Protein AF-A0A7W0GTJ9-F1 (afdb_monomer_lite)

Foldseek 3Di:
DDPPPPDPDDPCPVLLVCLVVVVDDPVSNVVVVVVCVPDPVSVVVNVVVVVVVVVVVVVCCVVCVVDPPPPPPDDDDPPDDDDDDDDDDDDDD

Radius of gyration: 29.88 Å; chains: 1; bounding box: 93×52×50 Å

Sequence (93 aa):
MYKIPDAPICERGNDLIAFLYGEVDERAARDFEQHILNCAECESELGAFKQIRSSVVAWRQESLGGATATSVAASPAVDRASDPGKPSTIAAI

pLDDT: mean 79.49, std 19.86, range [39.06, 98.0]

Secondary structure (DSSP, 8-state):
----------TTHHHHHHHHHT-S-HHHHHHHHHHHTT-HHHHHHHHHHHHHHHHHHHHHHHHHTTS-----PPPPP------PPPPPPPPP-

Structure (m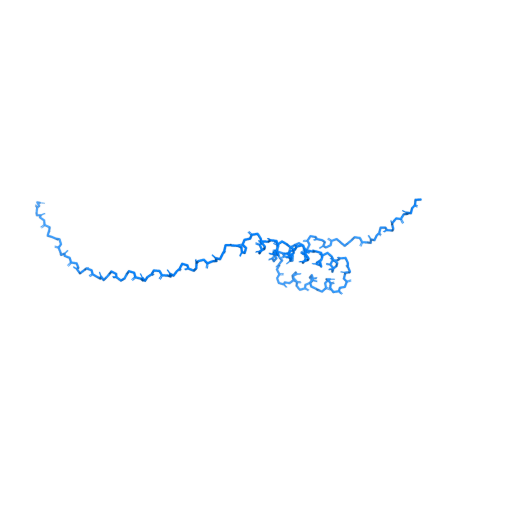mCIF, N/CA/C/O backbone):
data_AF-A0A7W0GTJ9-F1
#
_entry.id   AF-A0A7W0GTJ9-F1
#
loop_
_atom_site.group_PDB
_atom_site.id
_atom_site.type_symbol
_atom_site.label_atom_id
_atom_site.label_alt_id
_atom_site.label_comp_id
_atom_site.label_asym_id
_atom_site.label_entity_id
_atom_site.label_seq_id
_atom_site.pdbx_PDB_ins_code
_atom_site.Cartn_x
_atom_site.Cartn_y
_atom_site.Cartn_z
_atom_site.occupancy
_atom_site.B_iso_or_equiv
_atom_site.auth_seq_id
_atom_site.auth_comp_id
_atom_site.auth_asym_id
_atom_site.auth_atom_id
_atom_site.pdbx_PDB_model_num
ATOM 1 N N . MET A 1 1 ? 20.559 26.886 6.384 1.00 53.75 1 MET A N 1
ATOM 2 C CA . MET A 1 1 ? 19.561 26.274 5.482 1.00 53.75 1 MET A CA 1
ATOM 3 C C . MET A 1 1 ? 20.004 24.851 5.216 1.00 53.75 1 MET A C 1
ATOM 5 O O . MET A 1 1 ? 20.945 24.653 4.460 1.00 53.75 1 MET A O 1
ATOM 9 N N . TYR A 1 2 ? 19.424 23.881 5.916 1.00 65.56 2 TYR A N 1
ATOM 10 C CA . TYR A 1 2 ? 19.694 22.476 5.627 1.00 65.56 2 TYR A CA 1
ATOM 11 C C . TYR A 1 2 ? 18.887 22.115 4.375 1.00 65.56 2 TYR A C 1
ATOM 13 O O . TYR A 1 2 ? 17.664 22.233 4.390 1.00 65.56 2 TYR A O 1
ATOM 21 N N . LYS A 1 3 ? 19.564 21.782 3.271 1.00 60.41 3 LYS A N 1
ATOM 22 C CA . LYS A 1 3 ? 18.907 21.167 2.115 1.00 60.41 3 LYS A CA 1
ATOM 23 C C . LYS A 1 3 ? 18.537 19.754 2.542 1.00 60.41 3 LYS A C 1
ATOM 25 O O . LYS A 1 3 ? 19.430 18.950 2.793 1.00 60.41 3 LYS A O 1
ATOM 30 N N . ILE A 1 4 ? 17.242 19.491 2.679 1.00 67.12 4 ILE A N 1
ATOM 31 C CA . ILE A 1 4 ? 16.742 18.123 2.769 1.00 67.12 4 ILE A CA 1
ATOM 32 C C . ILE A 1 4 ? 17.111 17.490 1.421 1.00 67.12 4 ILE A C 1
ATOM 34 O O . ILE A 1 4 ? 16.761 18.075 0.395 1.00 67.12 4 ILE A O 1
ATOM 38 N N . PRO A 1 5 ? 17.910 16.414 1.386 1.00 61.75 5 PRO A N 1
ATOM 39 C CA . PRO A 1 5 ? 18.185 15.733 0.133 1.00 61.75 5 PRO A CA 1
ATOM 40 C C . PRO A 1 5 ? 16.850 15.270 -0.450 1.00 61.75 5 PRO A C 1
ATOM 42 O O . PRO A 1 5 ? 16.066 14.650 0.268 1.00 61.75 5 PRO A O 1
ATOM 45 N N . ASP A 1 6 ? 16.592 15.603 -1.716 1.00 65.31 6 ASP A N 1
ATOM 46 C CA . ASP A 1 6 ? 15.472 15.045 -2.468 1.00 65.31 6 ASP A CA 1
ATOM 47 C C . ASP A 1 6 ? 15.698 13.532 -2.519 1.00 65.31 6 ASP A C 1
ATOM 49 O O . ASP A 1 6 ? 16.516 13.029 -3.293 1.00 65.31 6 ASP A O 1
ATOM 53 N N . ALA A 1 7 ? 15.063 12.804 -1.599 1.00 63.25 7 ALA A N 1
ATOM 54 C CA . ALA A 1 7 ? 15.000 11.360 -1.692 1.00 63.25 7 ALA A CA 1
ATOM 55 C C . ALA A 1 7 ? 14.344 11.032 -3.042 1.00 63.25 7 ALA A C 1
ATOM 57 O O . ALA A 1 7 ? 13.417 11.744 -3.441 1.00 63.25 7 ALA A O 1
ATOM 58 N N . PRO A 1 8 ? 14.837 10.024 -3.778 1.00 67.50 8 PRO A N 1
ATOM 59 C CA . PRO A 1 8 ? 14.221 9.646 -5.039 1.00 67.50 8 PRO A CA 1
ATOM 60 C C . PRO A 1 8 ? 12.771 9.249 -4.760 1.00 67.50 8 PRO A C 1
ATOM 62 O O . PRO A 1 8 ? 12.543 8.246 -4.094 1.00 67.50 8 PRO A O 1
ATOM 65 N N . ILE A 1 9 ? 11.832 10.069 -5.235 1.00 79.75 9 ILE A N 1
ATOM 66 C CA . ILE A 1 9 ? 10.395 9.821 -5.120 1.00 79.75 9 ILE A CA 1
ATOM 67 C C . ILE A 1 9 ? 10.066 8.605 -5.986 1.00 79.75 9 ILE A C 1
ATOM 69 O O . ILE A 1 9 ? 10.471 8.528 -7.152 1.00 79.75 9 ILE A O 1
ATOM 73 N N . CYS A 1 10 ? 9.353 7.640 -5.421 1.00 91.50 10 CYS A N 1
ATOM 74 C CA . CYS A 1 10 ? 8.889 6.480 -6.153 1.00 91.50 10 CYS A CA 1
ATOM 75 C C . CYS A 1 10 ? 7.699 6.858 -7.044 1.00 91.50 10 CYS A C 1
ATOM 77 O O . CYS A 1 10 ? 6.608 7.174 -6.577 1.00 91.50 10 CYS A O 1
ATOM 79 N N . GLU A 1 11 ? 7.869 6.727 -8.357 1.00 92.81 11 GLU A N 1
ATOM 80 C CA . GLU A 1 11 ? 6.822 7.036 -9.345 1.00 92.81 11 GLU A CA 1
ATOM 81 C C . GLU A 1 11 ? 5.629 6.052 -9.314 1.00 92.81 11 GLU A C 1
ATOM 83 O O . GLU A 1 11 ? 4.639 6.243 -10.021 1.00 92.81 11 GLU A O 1
ATOM 88 N N . ARG A 1 12 ? 5.690 4.988 -8.496 1.00 94.69 12 ARG A N 1
ATOM 89 C CA . ARG A 1 12 ? 4.633 3.965 -8.382 1.00 94.69 12 ARG A CA 1
ATOM 90 C C . ARG A 1 12 ? 3.557 4.281 -7.337 1.00 94.69 12 ARG A C 1
ATOM 92 O O . ARG A 1 12 ? 2.754 3.409 -7.010 1.00 94.69 12 ARG A O 1
ATOM 99 N N . GLY A 1 13 ? 3.481 5.516 -6.839 1.00 91.75 13 GLY A N 1
ATOM 100 C CA . GLY A 1 13 ? 2.459 5.919 -5.862 1.00 91.75 13 GLY A CA 1
ATOM 101 C C . GLY A 1 13 ? 1.014 5.669 -6.328 1.00 91.75 13 GLY A C 1
ATOM 102 O O . GLY A 1 13 ? 0.178 5.227 -5.546 1.00 91.75 13 GLY A O 1
ATOM 103 N N . ASN A 1 14 ? 0.705 5.857 -7.618 1.00 93.69 14 ASN A N 1
ATOM 104 C CA . ASN A 1 14 ? -0.634 5.545 -8.147 1.00 93.69 14 ASN A CA 1
ATOM 105 C C . ASN A 1 14 ? -0.936 4.036 -8.139 1.00 93.69 14 ASN A C 1
ATOM 107 O O . ASN A 1 14 ? -2.061 3.641 -7.825 1.00 93.69 14 ASN A O 1
ATOM 111 N N . ASP A 1 15 ? 0.065 3.195 -8.419 1.00 96.00 15 ASP A N 1
ATOM 112 C CA . ASP A 1 15 ? -0.080 1.737 -8.370 1.00 96.00 15 ASP A CA 1
ATOM 113 C C . ASP A 1 15 ? -0.386 1.265 -6.941 1.00 96.00 15 ASP A C 1
ATOM 115 O O . ASP A 1 15 ? -1.179 0.342 -6.766 1.00 96.00 15 ASP A O 1
ATOM 119 N N . LEU A 1 16 ? 0.170 1.928 -5.914 1.00 96.12 16 LEU A N 1
ATOM 120 C CA . LEU A 1 16 ? -0.140 1.642 -4.507 1.00 96.12 16 LEU A CA 1
ATOM 121 C C . LEU A 1 16 ? -1.625 1.826 -4.204 1.00 96.12 16 LEU A C 1
ATOM 123 O O . LEU A 1 16 ? -2.237 0.978 -3.550 1.00 96.12 16 LEU A O 1
ATOM 127 N N . ILE A 1 17 ? -2.206 2.930 -4.672 1.00 96.00 17 ILE A N 1
ATOM 128 C CA . ILE A 1 17 ? -3.622 3.228 -4.459 1.00 96.00 17 ILE A CA 1
ATOM 129 C C . ILE A 1 17 ? -4.487 2.187 -5.170 1.00 96.00 17 ILE A C 1
ATOM 131 O O . ILE A 1 17 ? -5.349 1.579 -4.532 1.00 96.00 17 ILE A O 1
ATOM 135 N N . ALA A 1 18 ? -4.208 1.913 -6.445 1.00 97.06 18 ALA A N 1
ATOM 136 C CA . ALA A 1 18 ? -4.938 0.906 -7.208 1.00 97.06 18 ALA A CA 1
ATOM 137 C C . ALA A 1 18 ? -4.823 -0.489 -6.558 1.00 97.06 18 ALA A C 1
ATOM 139 O O . ALA A 1 18 ? -5.821 -1.198 -6.415 1.00 97.06 18 ALA A O 1
ATOM 140 N N . PHE A 1 19 ? -3.634 -0.862 -6.075 1.00 96.94 19 PHE A N 1
ATOM 141 C CA . PHE A 1 19 ? -3.405 -2.102 -5.333 1.00 96.94 19 PHE A CA 1
ATOM 142 C C . PHE A 1 19 ? -4.241 -2.173 -4.046 1.00 96.94 19 PHE A C 1
ATOM 144 O O . PHE A 1 19 ? -4.907 -3.177 -3.793 1.00 96.94 19 PHE A O 1
ATOM 151 N N . LEU A 1 20 ? -4.275 -1.098 -3.252 1.00 95.62 20 LEU A N 1
ATOM 152 C CA . LEU A 1 20 ? -5.029 -1.024 -1.992 1.00 95.62 20 LEU A CA 1
ATOM 153 C C . LEU A 1 20 ? -6.550 -1.143 -2.158 1.00 95.62 20 LEU A C 1
ATOM 155 O O . LEU A 1 20 ? -7.230 -1.591 -1.224 1.00 95.62 20 LEU A O 1
ATOM 159 N N . TYR A 1 21 ? -7.078 -0.717 -3.304 1.00 94.88 21 TYR A N 1
ATOM 160 C CA . TYR A 1 21 ? -8.502 -0.799 -3.628 1.00 94.88 21 TYR A CA 1
ATOM 161 C C . TYR A 1 21 ? -8.868 -2.018 -4.486 1.00 94.88 21 TYR A C 1
ATOM 163 O O . TYR A 1 21 ? -10.051 -2.251 -4.721 1.00 94.88 21 TYR A O 1
ATOM 171 N N . GLY A 1 22 ? -7.890 -2.842 -4.881 1.00 96.06 22 GLY A N 1
ATOM 172 C CA . GLY A 1 22 ? -8.125 -4.018 -5.724 1.00 96.06 22 GLY A CA 1
ATOM 173 C C . GLY A 1 22 ? -8.471 -3.663 -7.174 1.00 96.06 22 GLY A C 1
ATOM 174 O O . GLY A 1 22 ? -9.169 -4.421 -7.841 1.00 96.06 22 GLY A O 1
ATOM 175 N N . GLU A 1 23 ? -8.002 -2.510 -7.651 1.00 97.75 23 GLU A N 1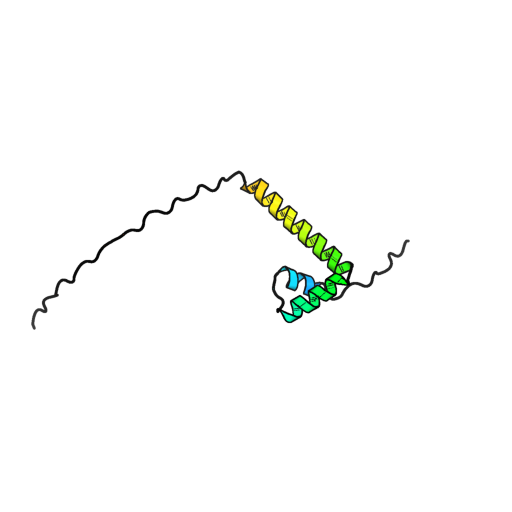
ATOM 176 C CA . GLU A 1 23 ? -8.223 -1.986 -9.008 1.00 97.75 23 GLU A CA 1
ATOM 177 C C . GLU A 1 23 ? -7.119 -2.408 -9.995 1.00 97.75 23 GLU A C 1
ATOM 179 O O . GLU A 1 23 ? -7.107 -1.989 -11.150 1.00 97.75 23 GLU A O 1
ATOM 184 N N . VAL A 1 24 ? -6.186 -3.251 -9.549 1.00 97.19 24 VAL A N 1
ATOM 185 C CA . VAL A 1 24 ? -5.134 -3.858 -10.372 1.00 97.19 24 VAL A CA 1
ATOM 186 C C . VAL A 1 24 ? -5.506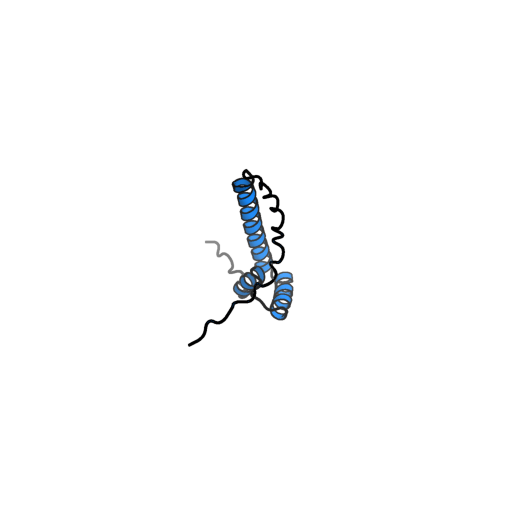 -5.288 -10.757 1.00 97.19 24 VAL A C 1
ATOM 188 O O . VAL A 1 24 ? -6.136 -6.012 -9.985 1.00 97.19 24 VAL A O 1
ATOM 191 N N . ASP A 1 25 ? -5.087 -5.723 -11.946 1.00 97.88 25 ASP A N 1
ATOM 192 C CA . ASP A 1 25 ? -5.210 -7.129 -12.333 1.00 97.88 25 ASP A CA 1
ATOM 193 C C . ASP A 1 25 ? -4.209 -8.025 -11.578 1.00 97.88 25 ASP A C 1
ATOM 195 O O . ASP A 1 25 ? -3.288 -7.563 -10.907 1.00 97.88 25 ASP A O 1
ATOM 199 N N . GLU A 1 26 ? -4.373 -9.342 -11.699 1.00 97.69 26 GLU A N 1
ATOM 200 C CA . GLU A 1 26 ? -3.568 -10.319 -10.960 1.00 97.69 26 GLU A CA 1
ATOM 201 C C . GLU A 1 26 ? -2.067 -10.279 -11.316 1.00 97.69 26 GLU A C 1
ATOM 203 O O . GLU A 1 26 ? -1.210 -10.635 -10.504 1.00 97.69 26 GLU A O 1
ATOM 208 N N . ARG A 1 27 ? -1.718 -9.873 -12.542 1.00 97.94 27 ARG A N 1
ATOM 209 C CA . ARG A 1 27 ? -0.318 -9.744 -12.960 1.00 97.94 27 ARG A CA 1
ATOM 210 C C . ARG A 1 27 ? 0.287 -8.480 -12.358 1.00 97.94 27 ARG A C 1
ATOM 212 O O . ARG A 1 27 ? 1.378 -8.558 -11.797 1.00 97.94 27 ARG A O 1
ATOM 219 N N . ALA A 1 28 ? -0.414 -7.358 -12.468 1.00 96.56 28 ALA A N 1
ATOM 220 C CA . ALA A 1 28 ? -0.008 -6.079 -11.903 1.00 96.56 28 ALA A CA 1
ATOM 221 C C . ALA A 1 28 ? 0.088 -6.145 -10.372 1.00 96.56 28 ALA A C 1
ATOM 223 O O . ALA A 1 28 ? 1.042 -5.622 -9.805 1.00 96.56 28 ALA A O 1
ATOM 224 N N . ALA A 1 29 ? -0.824 -6.864 -9.709 1.00 97.50 29 ALA A N 1
ATOM 225 C CA . ALA A 1 29 ? -0.760 -7.112 -8.271 1.00 97.50 29 ALA A CA 1
ATOM 226 C C . ALA A 1 29 ? 0.543 -7.817 -7.872 1.00 97.50 29 ALA A C 1
ATOM 228 O O . ALA A 1 29 ? 1.266 -7.321 -7.015 1.00 97.50 29 ALA A O 1
ATOM 229 N N . ARG A 1 30 ? 0.889 -8.928 -8.538 1.00 98.00 30 ARG A N 1
ATOM 230 C CA . ARG A 1 30 ? 2.135 -9.668 -8.269 1.00 98.00 30 ARG A CA 1
ATOM 231 C C . ARG A 1 30 ? 3.386 -8.834 -8.525 1.00 98.00 30 ARG A C 1
ATOM 233 O O . ARG A 1 30 ? 4.345 -8.914 -7.764 1.00 98.00 30 ARG A O 1
ATOM 240 N N . ASP A 1 31 ? 3.390 -8.051 -9.600 1.00 97.81 31 ASP A N 1
ATOM 241 C CA . ASP A 1 31 ? 4.490 -7.133 -9.897 1.00 97.81 31 ASP A CA 1
ATOM 242 C C . ASP A 1 31 ? 4.645 -6.068 -8.799 1.00 97.81 31 ASP A C 1
ATOM 244 O O . ASP A 1 31 ? 5.750 -5.822 -8.309 1.00 97.81 31 ASP A O 1
ATOM 248 N N . PHE A 1 32 ? 3.533 -5.483 -8.354 1.00 97.56 32 PHE A N 1
ATOM 249 C CA . PHE A 1 32 ? 3.545 -4.474 -7.302 1.00 97.56 32 PHE A CA 1
ATOM 250 C C . PHE A 1 32 ? 3.928 -5.056 -5.931 1.00 97.56 32 PHE A C 1
ATOM 252 O O . PHE A 1 32 ? 4.671 -4.428 -5.177 1.00 97.56 32 PHE A O 1
ATOM 259 N N . GLU A 1 33 ? 3.521 -6.290 -5.629 1.00 97.44 33 GLU A N 1
ATOM 260 C CA . GLU A 1 33 ? 3.978 -7.022 -4.442 1.00 97.44 33 GLU A CA 1
ATOM 261 C C . GLU A 1 33 ? 5.505 -7.166 -4.424 1.00 97.44 33 GLU A C 1
ATOM 263 O O . GLU A 1 33 ? 6.132 -6.899 -3.400 1.00 97.44 33 GLU A O 1
ATOM 268 N N . GLN A 1 34 ? 6.125 -7.522 -5.556 1.00 97.56 34 GLN A N 1
ATOM 269 C CA . GLN A 1 34 ? 7.590 -7.580 -5.652 1.00 97.56 34 GLN A CA 1
ATOM 270 C C . GLN A 1 34 ? 8.243 -6.205 -5.485 1.00 97.56 34 GLN A C 1
ATOM 272 O O . GLN A 1 34 ? 9.335 -6.101 -4.920 1.00 97.56 34 GLN A O 1
ATOM 277 N N . HIS A 1 35 ? 7.588 -5.144 -5.954 1.00 96.75 35 HIS A N 1
ATOM 278 C CA . HIS A 1 35 ? 8.081 -3.784 -5.787 1.00 96.75 35 HIS A CA 1
ATOM 279 C C . HIS A 1 35 ? 8.089 -3.341 -4.321 1.00 96.75 35 HIS A C 1
ATOM 281 O O . HIS A 1 35 ? 9.117 -2.848 -3.856 1.00 96.75 35 HIS A O 1
ATOM 287 N N . ILE A 1 36 ? 7.001 -3.569 -3.575 1.00 96.62 36 ILE A N 1
ATOM 288 C CA . ILE A 1 36 ? 6.911 -3.187 -2.154 1.00 96.62 36 ILE A CA 1
ATOM 289 C C . ILE A 1 36 ? 8.018 -3.853 -1.326 1.00 96.62 36 ILE A C 1
ATOM 291 O O . ILE A 1 36 ? 8.577 -3.214 -0.441 1.00 96.62 36 ILE A O 1
ATOM 295 N N . LEU A 1 37 ? 8.396 -5.098 -1.640 1.00 96.38 37 LEU A N 1
ATOM 296 C CA . LEU A 1 37 ? 9.483 -5.799 -0.939 1.00 96.38 37 LEU A CA 1
ATOM 297 C C . LEU A 1 37 ? 10.853 -5.115 -1.075 1.00 96.38 37 LEU A C 1
ATOM 299 O O . LEU A 1 37 ? 11.743 -5.372 -0.268 1.00 96.38 37 LEU A O 1
ATOM 303 N N . ASN A 1 38 ? 11.035 -4.277 -2.097 1.00 95.06 38 ASN A N 1
ATOM 304 C CA . ASN A 1 38 ? 12.315 -3.657 -2.434 1.00 95.06 38 ASN A CA 1
ATOM 305 C C . ASN A 1 38 ? 12.268 -2.118 -2.412 1.00 95.06 38 ASN A C 1
ATOM 307 O O . ASN A 1 38 ? 13.277 -1.474 -2.702 1.00 95.06 38 ASN A O 1
ATOM 311 N N . CYS A 1 39 ? 11.121 -1.517 -2.082 1.00 95.81 39 CYS A N 1
ATOM 312 C CA . CYS A 1 39 ? 10.923 -0.071 -2.072 1.00 95.81 39 CYS A CA 1
ATOM 313 C C . CYS A 1 39 ? 10.454 0.402 -0.692 1.00 95.81 39 CYS A C 1
ATOM 315 O O . CYS A 1 39 ? 9.277 0.300 -0.352 1.00 95.81 39 CYS A O 1
ATOM 317 N N . ALA A 1 40 ? 11.381 0.974 0.083 1.00 94.50 40 ALA A N 1
ATOM 318 C CA . ALA A 1 40 ? 11.110 1.471 1.433 1.00 94.50 40 ALA A CA 1
ATOM 319 C C . ALA A 1 40 ? 10.040 2.582 1.475 1.00 94.50 40 ALA A C 1
ATOM 321 O O . ALA A 1 40 ? 9.327 2.714 2.466 1.00 94.50 40 ALA A O 1
ATOM 322 N N . GLU A 1 41 ? 9.908 3.375 0.407 1.00 94.00 41 GLU A N 1
ATOM 323 C CA . GLU A 1 41 ? 8.871 4.406 0.300 1.00 94.00 41 GLU A CA 1
ATOM 324 C C . GLU A 1 41 ? 7.480 3.776 0.205 1.00 94.00 41 GLU A C 1
ATOM 326 O O . GLU A 1 41 ? 6.643 4.018 1.073 1.00 94.00 41 GLU A O 1
ATOM 331 N N . CYS A 1 42 ? 7.254 2.889 -0.768 1.00 95.88 42 CYS A N 1
ATOM 332 C CA . CYS A 1 42 ? 5.967 2.210 -0.917 1.00 95.88 42 CYS A CA 1
ATOM 333 C C . CYS A 1 42 ? 5.637 1.296 0.274 1.00 95.88 42 CYS A C 1
ATOM 335 O O . CYS A 1 42 ? 4.466 1.166 0.632 1.00 95.88 42 CYS A O 1
ATOM 337 N N . GLU A 1 43 ? 6.637 0.685 0.919 1.00 95.94 43 GLU A N 1
ATOM 338 C CA . GLU A 1 43 ? 6.439 -0.054 2.174 1.00 95.94 43 GLU A CA 1
ATOM 339 C C . GLU A 1 43 ? 5.935 0.870 3.296 1.00 95.94 43 GLU A C 1
ATOM 341 O O . GLU A 1 43 ? 4.934 0.568 3.957 1.00 95.94 43 GLU A O 1
ATOM 346 N N . SER A 1 44 ? 6.598 2.015 3.487 1.00 95.81 44 SER A N 1
ATOM 347 C CA . SER A 1 44 ? 6.233 3.018 4.491 1.00 95.81 44 SER A CA 1
ATOM 348 C C . SER A 1 44 ? 4.828 3.577 4.248 1.00 95.81 44 SER A C 1
ATOM 350 O O . SER A 1 44 ? 4.001 3.610 5.165 1.00 95.81 44 SER A O 1
ATOM 352 N N . GLU A 1 45 ? 4.512 3.948 3.005 1.00 95.62 45 GLU A N 1
ATOM 353 C CA . GLU A 1 45 ? 3.186 4.445 2.631 1.00 95.62 45 GLU A CA 1
ATOM 354 C C . GLU A 1 45 ? 2.096 3.389 2.848 1.00 95.62 45 GLU A C 1
ATOM 356 O O . GLU A 1 45 ? 1.050 3.688 3.434 1.00 95.62 45 GLU A O 1
ATOM 361 N N . LEU A 1 46 ? 2.345 2.131 2.465 1.00 96.44 46 LEU A N 1
ATOM 362 C CA . LEU A 1 46 ? 1.431 1.020 2.736 1.00 96.44 46 LEU A CA 1
ATOM 363 C C . LEU A 1 46 ? 1.160 0.871 4.242 1.00 96.44 46 LEU A C 1
ATOM 365 O O . LEU A 1 46 ? 0.013 0.651 4.651 1.00 96.44 46 LEU A O 1
ATOM 369 N N . GLY A 1 47 ? 2.197 1.002 5.070 1.00 96.50 47 GLY A N 1
ATOM 370 C CA . GLY A 1 47 ? 2.080 1.025 6.528 1.00 96.50 47 GLY A CA 1
ATOM 371 C C . GLY A 1 47 ? 1.191 2.168 7.024 1.00 96.50 47 GLY A C 1
ATOM 372 O O . GLY A 1 47 ? 0.252 1.930 7.793 1.00 96.50 47 GLY A O 1
ATOM 373 N N . ALA A 1 48 ? 1.420 3.387 6.531 1.00 96.44 48 ALA A N 1
ATOM 374 C CA . ALA A 1 48 ? 0.630 4.565 6.884 1.00 96.44 48 ALA A CA 1
ATOM 375 C C . ALA A 1 48 ? -0.856 4.402 6.511 1.00 96.44 48 ALA A C 1
ATOM 377 O O . ALA A 1 48 ? -1.737 4.654 7.341 1.00 96.44 48 ALA 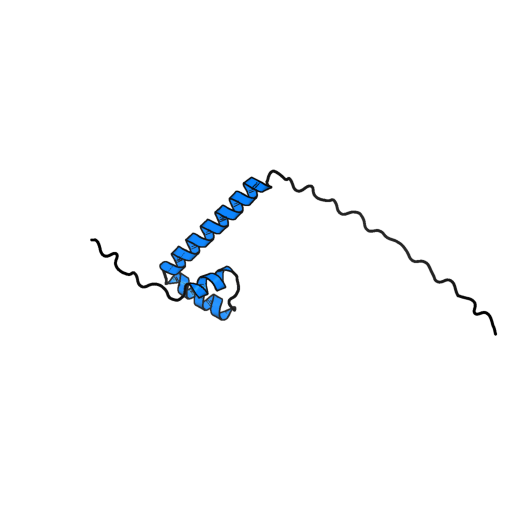A O 1
ATOM 378 N N . PHE A 1 49 ? -1.162 3.893 5.313 1.00 96.50 49 PHE A N 1
ATOM 379 C CA . PHE A 1 49 ? -2.543 3.614 4.900 1.00 96.50 49 PHE A CA 1
ATOM 380 C C . PHE A 1 49 ? -3.220 2.559 5.781 1.00 96.50 49 PHE A C 1
ATOM 382 O O . PHE A 1 49 ? -4.377 2.735 6.182 1.00 96.50 49 PHE A O 1
ATOM 389 N N . LYS A 1 50 ? -2.513 1.474 6.126 1.00 95.31 50 LYS A N 1
ATOM 390 C CA . LYS A 1 50 ? -3.029 0.442 7.044 1.00 95.31 50 LYS A CA 1
ATOM 391 C C . LYS A 1 50 ? -3.348 1.027 8.417 1.00 95.31 50 LYS A C 1
ATOM 393 O O . LYS A 1 50 ? -4.413 0.730 8.966 1.00 95.31 50 LYS A O 1
ATOM 398 N N . GLN A 1 51 ? -2.477 1.888 8.940 1.00 97.38 51 GLN A N 1
ATOM 399 C CA . GLN A 1 51 ? -2.706 2.569 10.210 1.00 97.38 51 GLN A CA 1
ATOM 400 C C . GLN A 1 51 ? -3.957 3.451 10.148 1.00 97.38 51 GLN A C 1
ATOM 402 O O . GLN A 1 51 ? -4.841 3.296 10.990 1.00 97.38 51 GLN A O 1
ATOM 407 N N . ILE A 1 52 ? -4.095 4.301 9.127 1.00 96.88 52 ILE A N 1
ATOM 408 C CA . ILE A 1 52 ? -5.283 5.154 8.952 1.00 96.88 52 ILE A CA 1
ATOM 409 C C . ILE A 1 52 ? -6.559 4.305 8.903 1.00 96.88 52 ILE A C 1
ATOM 411 O O . ILE A 1 52 ? -7.522 4.594 9.617 1.00 96.88 52 ILE A O 1
ATOM 415 N N . ARG A 1 53 ? -6.562 3.216 8.123 1.00 95.19 53 ARG A N 1
ATOM 416 C CA . ARG A 1 53 ? -7.718 2.310 8.019 1.00 95.19 53 ARG A CA 1
ATOM 417 C C . ARG A 1 53 ? -8.074 1.691 9.370 1.00 95.19 53 ARG A C 1
ATOM 419 O O . ARG A 1 53 ? -9.252 1.630 9.717 1.00 95.19 53 ARG A O 1
ATOM 426 N N . SER A 1 54 ? -7.072 1.271 10.142 1.00 96.00 54 SER A N 1
ATOM 427 C CA . SER A 1 54 ? -7.284 0.720 11.483 1.00 96.00 54 SER A CA 1
ATOM 428 C C . SER A 1 54 ? -7.887 1.749 12.444 1.00 96.00 54 SER A C 1
ATOM 430 O O . SER A 1 54 ? -8.848 1.428 13.141 1.00 96.00 54 SER A O 1
ATOM 432 N N . SER A 1 55 ? -7.422 3.002 12.402 1.00 96.75 55 SER A N 1
ATOM 433 C CA . SER A 1 55 ? -7.962 4.097 13.214 1.00 96.75 55 SER A CA 1
ATOM 434 C C . SER A 1 55 ? -9.416 4.409 12.859 1.00 96.75 55 SER A C 1
ATOM 436 O O . SER A 1 55 ? -10.242 4.584 13.751 1.00 96.75 55 SER A O 1
ATOM 438 N N . VAL A 1 56 ? -9.761 4.424 11.566 1.00 95.62 56 VAL A N 1
ATOM 439 C CA . VAL A 1 56 ? -11.148 4.630 11.108 1.00 95.62 56 VAL A CA 1
ATOM 440 C C . VAL A 1 56 ? -12.059 3.496 11.581 1.00 95.62 56 VAL A C 1
ATOM 442 O O . VAL A 1 56 ? -13.180 3.747 12.025 1.00 95.62 56 VAL A O 1
ATOM 445 N N . VAL A 1 57 ? -11.586 2.248 11.518 1.00 94.75 57 VAL A N 1
ATOM 446 C CA . VAL A 1 57 ? -12.340 1.094 12.025 1.00 94.75 57 VAL A CA 1
ATOM 447 C C . VAL A 1 57 ? -12.537 1.197 13.536 1.00 94.75 57 VAL A C 1
ATOM 449 O O . VAL A 1 57 ? -13.666 1.027 13.990 1.00 94.75 57 VAL A O 1
ATOM 452 N N . ALA A 1 58 ? -11.487 1.504 14.301 1.00 94.94 58 ALA A N 1
ATOM 453 C CA . ALA A 1 58 ? -11.570 1.669 15.752 1.00 94.94 58 ALA A CA 1
ATOM 454 C C . ALA A 1 58 ? -12.590 2.752 16.130 1.00 94.94 58 ALA A C 1
ATOM 456 O O . ALA A 1 58 ? -13.544 2.474 16.854 1.00 94.94 58 ALA A O 1
ATOM 457 N N . TRP A 1 59 ? -12.479 3.934 15.520 1.00 95.12 59 TRP A N 1
ATOM 458 C CA . TRP A 1 59 ? -13.422 5.031 15.730 1.00 95.12 59 TRP A CA 1
ATOM 459 C C . TRP A 1 59 ? -14.868 4.645 15.388 1.00 95.12 59 TRP A C 1
ATOM 461 O O . TRP A 1 59 ? -15.797 4.973 16.130 1.00 95.12 59 TRP A O 1
ATOM 471 N N . ARG A 1 60 ? -15.085 3.911 14.287 1.00 93.81 60 ARG A N 1
ATOM 472 C CA . ARG A 1 60 ? -16.417 3.407 13.920 1.00 93.81 60 ARG A CA 1
ATOM 473 C C . ARG A 1 60 ? -16.974 2.481 15.000 1.00 93.81 60 ARG A C 1
ATOM 475 O O . ARG A 1 60 ? -18.160 2.569 15.304 1.00 93.81 60 ARG A O 1
ATOM 482 N N . GLN A 1 61 ? -16.155 1.581 15.543 1.00 91.44 61 GLN A N 1
ATOM 483 C CA . GLN A 1 61 ? -16.585 0.662 16.599 1.00 91.44 61 GLN A CA 1
ATOM 484 C C . GLN A 1 61 ? -16.883 1.399 17.905 1.00 91.44 61 GLN A C 1
ATOM 486 O O . GLN A 1 61 ? -17.868 1.081 18.556 1.00 91.44 61 GLN A O 1
ATOM 491 N N . GLU A 1 62 ? -16.108 2.418 18.262 1.00 91.62 62 GLU A N 1
ATOM 492 C CA . GLU A 1 62 ? -16.388 3.258 19.433 1.00 91.62 62 GLU A CA 1
ATOM 493 C C . GLU A 1 62 ? -17.682 4.064 19.255 1.00 91.62 62 GLU A C 1
ATOM 495 O O . GLU A 1 62 ? -18.506 4.142 20.164 1.00 91.62 62 GLU A O 1
ATOM 500 N N . SER A 1 63 ? -17.894 4.619 18.059 1.00 90.44 63 SER A N 1
ATOM 501 C CA . SER A 1 63 ? -19.040 5.487 17.766 1.00 90.44 63 SER A CA 1
ATOM 502 C C . SER A 1 63 ? -20.347 4.712 17.581 1.00 90.44 63 SER A C 1
ATOM 504 O O . SER A 1 63 ? -21.409 5.189 17.972 1.00 90.44 63 SER A O 1
ATOM 506 N N . LEU A 1 64 ? -20.290 3.524 16.967 1.00 83.19 64 LEU A N 1
ATOM 507 C CA . LEU A 1 64 ? -21.468 2.705 16.647 1.00 83.19 64 LEU A CA 1
ATOM 508 C C . LEU A 1 64 ? -21.647 1.502 17.578 1.00 83.19 64 LEU A C 1
ATOM 510 O O . LEU A 1 64 ? -22.733 0.930 17.611 1.00 83.19 64 LEU A O 1
ATOM 514 N N . GLY A 1 65 ? -20.626 1.111 18.342 1.00 63.03 65 GLY A N 1
ATOM 515 C CA . GLY A 1 65 ? -20.655 -0.040 19.253 1.00 63.03 65 GLY A CA 1
ATOM 516 C C . GLY A 1 65 ? -21.594 0.120 20.451 1.00 63.03 65 GLY A C 1
ATOM 517 O O . GLY A 1 65 ? -21.826 -0.846 21.170 1.00 63.03 65 GLY A O 1
ATOM 518 N N . GLY A 1 66 ? -22.186 1.305 20.638 1.00 59.16 66 GLY A N 1
ATOM 519 C CA . GLY A 1 66 ? -23.330 1.508 21.531 1.00 59.16 66 GLY A CA 1
ATOM 520 C C . GLY A 1 66 ? -24.665 0.996 20.967 1.00 59.16 66 GLY A C 1
ATOM 521 O O . GLY A 1 66 ? -25.604 0.782 21.730 1.00 59.16 66 GLY A O 1
ATOM 522 N N . ALA A 1 67 ? -24.767 0.763 19.655 1.00 59.28 67 ALA A N 1
ATOM 523 C CA . ALA A 1 67 ? -25.935 0.158 19.026 1.00 59.28 67 ALA A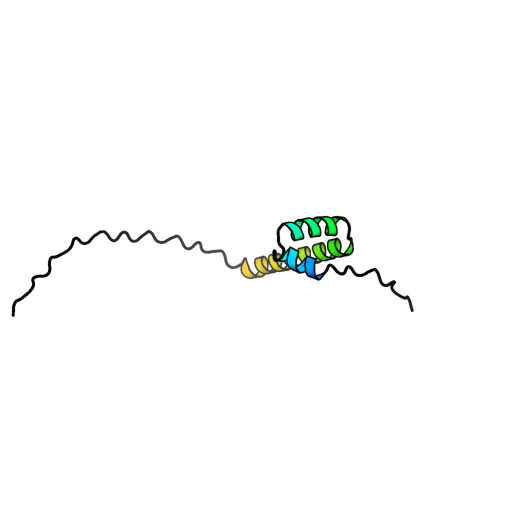 CA 1
ATOM 524 C C . ALA A 1 67 ? -25.699 -1.349 18.890 1.00 59.28 67 ALA A C 1
ATOM 526 O O . ALA A 1 67 ? -25.230 -1.843 17.862 1.00 59.28 67 ALA A O 1
ATOM 527 N N . THR A 1 68 ? -26.008 -2.097 19.948 1.00 55.41 68 THR A N 1
ATOM 528 C CA . THR A 1 68 ? -26.120 -3.551 19.861 1.00 55.41 68 THR A CA 1
ATOM 529 C C . THR A 1 68 ? -27.041 -3.903 18.699 1.00 55.41 68 THR A C 1
ATOM 531 O O . THR A 1 68 ? -28.183 -3.448 18.610 1.00 55.41 68 THR A O 1
ATOM 534 N N . ALA A 1 69 ? -26.513 -4.707 17.778 1.00 58.56 69 ALA A N 1
ATOM 535 C CA . ALA A 1 69 ? -27.286 -5.329 16.725 1.00 58.56 69 ALA A CA 1
ATOM 536 C C . ALA A 1 69 ? -28.412 -6.135 17.383 1.00 58.56 69 ALA A C 1
ATOM 538 O O . ALA A 1 69 ? -28.213 -7.254 17.855 1.00 58.56 69 ALA A O 1
ATOM 539 N N . THR A 1 70 ? -29.604 -5.544 17.437 1.00 51.91 70 THR A N 1
ATOM 540 C CA . THR A 1 70 ? -30.830 -6.297 17.653 1.00 51.91 70 THR A CA 1
ATOM 541 C C . THR A 1 70 ? -30.953 -7.186 16.431 1.00 51.91 70 THR A C 1
ATOM 543 O O . THR A 1 70 ? -31.293 -6.721 15.345 1.00 51.91 70 THR A O 1
ATOM 546 N N . SER A 1 71 ? -30.559 -8.447 16.593 1.00 60.28 71 SER A N 1
ATOM 547 C CA . SER A 1 71 ? -30.787 -9.488 15.604 1.00 60.28 71 SER A CA 1
ATOM 548 C C . SER A 1 71 ? -32.278 -9.478 15.285 1.00 60.28 71 SER A C 1
ATOM 550 O O . SER A 1 71 ? -33.103 -9.823 16.133 1.00 60.28 71 SER A O 1
ATOM 552 N N . VAL A 1 72 ? -32.634 -9.008 14.091 1.00 56.47 72 VAL A N 1
ATOM 553 C CA . VAL A 1 72 ? -33.984 -9.174 13.564 1.00 56.47 72 VAL A CA 1
ATOM 554 C C . VAL A 1 72 ? -34.117 -10.666 13.300 1.00 56.47 72 VAL A C 1
ATOM 556 O O . VAL A 1 72 ? -33.629 -11.174 12.292 1.00 56.47 72 VAL A O 1
ATOM 559 N N . ALA A 1 73 ? -34.704 -11.382 14.260 1.00 55.09 73 ALA A N 1
ATOM 560 C CA . ALA A 1 73 ? -35.082 -12.771 14.083 1.00 55.09 73 ALA A CA 1
ATOM 561 C C . ALA A 1 73 ? -35.901 -12.875 12.789 1.00 55.09 73 ALA A C 1
ATOM 563 O O . ALA A 1 73 ? -36.900 -12.172 12.616 1.00 5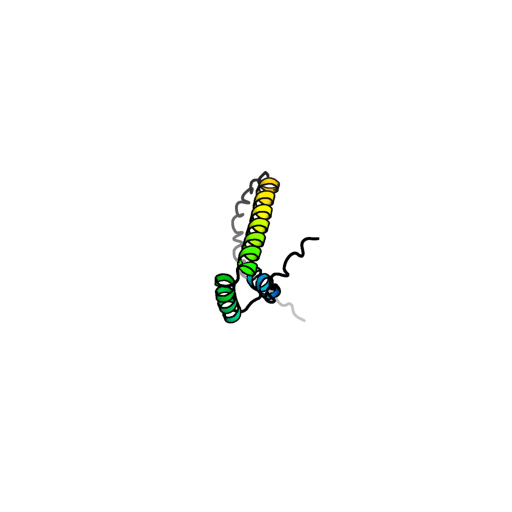5.09 73 ALA A O 1
ATOM 564 N N . ALA A 1 74 ? -35.425 -13.707 11.863 1.00 57.91 74 ALA A N 1
ATOM 565 C CA . ALA A 1 74 ? -36.091 -13.980 10.604 1.00 57.91 74 ALA A CA 1
ATOM 566 C C . ALA A 1 74 ? -37.554 -14.362 10.872 1.00 57.91 74 ALA A C 1
ATOM 568 O O . ALA A 1 74 ? -37.835 -15.304 11.614 1.00 57.91 74 ALA A O 1
ATOM 569 N N . SER A 1 75 ? -38.485 -13.607 10.285 1.00 58.06 75 SER A N 1
ATOM 570 C CA . SER A 1 75 ? -39.901 -13.979 10.285 1.00 58.06 75 SER A CA 1
ATOM 571 C C . SER A 1 75 ? -40.059 -15.324 9.567 1.00 58.06 75 SER A C 1
ATOM 573 O O . SER A 1 75 ? -39.416 -15.519 8.530 1.00 58.06 75 SER A O 1
ATOM 575 N N . PRO A 1 76 ? -40.874 -16.261 10.084 1.00 49.75 76 PRO A N 1
ATOM 576 C CA . PRO A 1 76 ? -41.046 -17.548 9.438 1.00 49.75 76 PRO A CA 1
ATOM 577 C C . PRO A 1 76 ? -41.759 -17.350 8.098 1.00 49.75 76 PRO A C 1
ATOM 579 O O . PRO A 1 76 ? -42.638 -16.497 7.957 1.00 49.75 76 PRO A O 1
ATOM 582 N N . ALA A 1 77 ? -41.321 -18.136 7.118 1.00 56.88 77 ALA A N 1
ATOM 583 C CA . ALA A 1 77 ? -41.841 -18.179 5.764 1.00 56.88 77 ALA A CA 1
ATOM 584 C C . ALA A 1 77 ? -43.373 -18.268 5.750 1.00 56.88 77 ALA A C 1
ATOM 586 O O . ALA A 1 77 ? -43.975 -19.091 6.440 1.00 56.88 77 ALA A O 1
ATOM 587 N N . VAL A 1 78 ? -44.004 -17.422 4.937 1.00 53.56 78 VAL A N 1
ATOM 588 C CA . VAL A 1 78 ? -45.427 -17.543 4.629 1.00 53.56 78 VAL A CA 1
ATOM 589 C C . VAL A 1 78 ? -45.575 -18.676 3.615 1.00 53.56 78 VAL A C 1
ATOM 591 O O . VAL A 1 78 ? -45.491 -18.453 2.410 1.00 53.56 78 VAL A O 1
ATOM 594 N N . ASP A 1 79 ? -45.793 -19.896 4.101 1.00 53.88 79 ASP A N 1
ATOM 595 C CA . ASP A 1 79 ? -46.413 -20.952 3.304 1.00 53.88 79 ASP A CA 1
ATOM 596 C C . ASP A 1 79 ? -47.855 -20.526 3.007 1.00 53.88 79 ASP A C 1
ATOM 598 O O . ASP A 1 79 ? -48.750 -20.646 3.849 1.00 53.88 79 ASP A O 1
ATOM 602 N N . ARG A 1 80 ? -48.103 -19.996 1.804 1.00 51.72 80 ARG A N 1
ATOM 603 C CA . ARG A 1 80 ? -49.462 -19.908 1.264 1.00 51.72 80 ARG A CA 1
ATOM 604 C C . ARG A 1 80 ? -49.595 -20.885 0.107 1.00 51.72 80 ARG A C 1
ATOM 606 O O . ARG A 1 80 ? -49.250 -20.597 -1.033 1.00 51.72 80 ARG A O 1
ATOM 613 N N . ALA A 1 81 ? -50.088 -22.054 0.496 1.00 49.66 81 ALA A N 1
ATOM 614 C CA . ALA A 1 81 ? -50.505 -23.169 -0.327 1.00 49.66 81 ALA A CA 1
ATOM 615 C C . ALA A 1 81 ? -51.373 -22.771 -1.537 1.00 49.66 81 ALA A C 1
ATOM 617 O O . ALA A 1 81 ? -52.131 -21.800 -1.497 1.00 49.66 81 ALA A O 1
ATOM 618 N N . SER A 1 82 ? -51.251 -23.605 -2.575 1.00 49.69 82 SER A N 1
ATOM 619 C CA . SER A 1 82 ? -52.085 -23.739 -3.771 1.00 49.69 82 SER A CA 1
ATOM 620 C C . SER A 1 82 ? -53.561 -23.388 -3.588 1.00 49.69 82 SER A C 1
ATOM 622 O O . SER A 1 82 ? -54.217 -23.919 -2.695 1.00 49.69 82 SER A O 1
ATOM 624 N N . ASP A 1 83 ? -54.111 -22.646 -4.550 1.00 54.19 83 ASP A N 1
ATOM 625 C CA . ASP A 1 83 ? -55.537 -22.701 -4.883 1.00 54.19 83 ASP A CA 1
ATOM 626 C C . ASP A 1 83 ? -55.689 -23.385 -6.260 1.00 54.19 83 ASP A C 1
ATOM 628 O O . ASP A 1 83 ? -55.085 -22.922 -7.235 1.00 54.19 83 ASP A O 1
ATOM 632 N N . PRO A 1 84 ? -56.393 -24.531 -6.366 1.00 55.03 84 PRO A N 1
ATOM 633 C CA . PRO A 1 84 ? -56.586 -25.226 -7.629 1.00 55.03 84 PRO A CA 1
ATOM 634 C C . PRO A 1 84 ? -57.688 -24.539 -8.444 1.00 55.03 84 PRO A C 1
ATOM 636 O O . PRO A 1 84 ? -58.763 -24.219 -7.945 1.00 55.03 84 PRO A O 1
ATOM 639 N N . GLY A 1 85 ? -57.391 -24.340 -9.728 1.00 49.06 85 GLY A N 1
ATOM 640 C CA . GLY A 1 85 ? -58.178 -23.556 -10.669 1.00 49.06 85 GLY A CA 1
ATOM 641 C C . GLY A 1 85 ? -59.680 -23.844 -10.692 1.00 49.06 85 GLY A C 1
ATOM 642 O O . GLY A 1 85 ? -60.140 -24.986 -10.709 1.00 49.06 85 GLY A O 1
ATOM 643 N N . LYS A 1 86 ? -60.445 -22.758 -10.798 1.00 49.00 86 LYS A N 1
ATOM 644 C CA . LYS A 1 86 ? -61.872 -22.776 -11.106 1.00 49.00 86 LYS A CA 1
ATOM 645 C C . LYS A 1 86 ? -62.063 -22.519 -12.612 1.00 49.00 86 LYS A C 1
ATOM 647 O O . LYS A 1 86 ? -61.520 -21.532 -13.111 1.00 49.00 86 LYS A O 1
ATOM 652 N N . PRO A 1 87 ? -62.803 -23.359 -13.359 1.00 50.19 87 PRO A N 1
ATOM 653 C CA . PRO A 1 87 ? -63.040 -23.137 -14.783 1.00 50.19 87 PRO A CA 1
ATOM 654 C C . PRO A 1 87 ? -64.032 -21.985 -14.999 1.00 50.19 87 PRO A C 1
ATOM 656 O O . PRO A 1 87 ? -65.078 -21.922 -14.351 1.00 50.19 87 PRO A O 1
ATOM 659 N N . SER A 1 88 ? -63.689 -21.077 -15.915 1.00 59.91 88 SER A N 1
ATOM 660 C CA . SER A 1 88 ? -64.532 -19.952 -16.329 1.00 59.91 88 SER A CA 1
ATOM 661 C C . SER A 1 88 ? -65.461 -20.379 -17.467 1.00 59.91 88 SER A C 1
ATOM 663 O O . SER A 1 88 ? -65.007 -20.853 -18.509 1.00 59.91 88 SER A O 1
ATOM 665 N N . THR A 1 89 ? -66.766 -20.230 -17.255 1.00 54.91 89 THR A N 1
ATOM 666 C CA . THR A 1 89 ? -67.831 -20.507 -18.223 1.00 54.91 89 THR A CA 1
ATOM 667 C C . THR A 1 89 ? -67.892 -19.387 -19.265 1.00 54.91 89 THR A C 1
ATOM 669 O O . THR A 1 89 ? -68.074 -18.224 -18.910 1.00 54.91 89 THR A O 1
ATOM 672 N N . ILE A 1 90 ? -67.768 -19.719 -20.553 1.00 49.47 90 ILE A N 1
ATOM 673 C CA . ILE A 1 90 ? -67.998 -18.779 -21.662 1.00 49.47 90 ILE A CA 1
ATOM 674 C C . ILE A 1 90 ? -69.508 -18.694 -21.923 1.00 49.47 90 ILE A C 1
ATOM 676 O O . ILE A 1 90 ? -70.156 -19.716 -22.145 1.00 49.47 90 ILE A O 1
ATOM 680 N N . ALA A 1 91 ? -70.058 -17.478 -21.895 1.00 44.84 91 ALA A N 1
ATOM 681 C CA . ALA A 1 91 ? -71.408 -17.173 -22.357 1.00 44.84 91 ALA A CA 1
ATOM 682 C C . ALA A 1 91 ? -71.384 -16.795 -23.847 1.00 44.84 91 ALA A C 1
ATOM 684 O O . ALA A 1 91 ? -70.495 -16.076 -24.299 1.00 44.84 91 ALA A O 1
ATOM 685 N N . ALA A 1 92 ? -72.367 -17.314 -24.580 1.00 39.06 92 ALA A N 1
ATOM 686 C CA . ALA A 1 92 ? -72.628 -17.066 -25.992 1.00 39.06 92 ALA A CA 1
ATOM 687 C C . ALA A 1 92 ? -72.950 -15.592 -26.292 1.00 39.06 92 ALA A C 1
ATOM 689 O O . ALA A 1 92 ? -73.587 -14.946 -25.460 1.00 39.06 92 ALA A O 1
ATOM 690 N N . ILE A 1 93 ? -72.560 -15.125 -27.487 1.00 51.72 93 ILE A N 1
ATOM 691 C CA . ILE A 1 93 ? -73.401 -14.570 -28.575 1.00 51.72 93 ILE A CA 1
ATOM 692 C C . ILE A 1 93 ? -72.599 -14.708 -29.875 1.00 51.72 93 ILE A C 1
ATOM 694 O O . ILE A 1 93 ? -71.395 -14.366 -29.853 1.00 51.72 93 ILE A O 1
#